Protein AF-A0A5R2N2M1-F1 (afdb_monomer)

Nearest PDB structures (foldseek):
  5owj-assembly1_B  TM=4.368E-01  e=2.679E-05  Escherichia coli
  1t11-assembly1_B  TM=4.527E-01  e=2.478E-03  Vibrio cholerae
  7zgi-assembly1_A  TM=4.468E-01  e=7.684E-03  Chlamydomonas reinhardtii
  6id1-assembly1_R  TM=4.669E-01  e=6.836E+00  Homo sapiens

Mean predicted aligned error: 11.93 Å

Sequence (132 aa):
SKEFIPGFEEQLIGTKAGDEKQVTVTFPENYQAAHLAGKEATFDVTVKEVSKPGELEINDETAKNLGLESLERLRDIVRGQIENQFGSMTRQKVKRQLLDQLDAAYSFEAPSKLVEAEFNNIWAQVNRDLEA

pLDDT: mean 85.02, std 7.51, range [49.69, 94.69]

Foldseek 3Di:
DPPDAPQQVVQCPPDAAQDWDKGKDQHDLPDPPNVRHRDIDIDTDHRHHDDDPPPPDQWQVVCVVVVHRTSVRVVVVVVVVVCVVVVVVVVVVVVVVVVVVVCVVDDDDDPPVVVVVVVVVVVVVVVVVVVD

Solvent-accessible surface area (backbone atoms only — not comparable to full-atom values): 8013 Å² total; per-residue (Å²): 137,82,87,62,61,73,66,50,65,65,72,55,63,88,68,52,61,71,39,75,46,80,46,74,36,60,39,52,74,85,37,91,52,74,92,47,31,61,36,76,48,76,42,82,43,72,34,78,71,77,84,74,87,69,90,78,67,94,38,46,65,52,20,43,78,73,78,33,93,26,42,66,57,48,51,51,52,53,48,51,53,50,50,51,52,51,48,52,52,49,51,53,51,53,51,48,55,50,49,55,51,47,52,74,75,54,83,77,88,76,60,66,71,59,54,50,51,49,49,51,53,52,49,54,49,53,52,54,67,71,76,106

Structure (mmCIF, N/CA/C/O backbone):
data_AF-A0A5R2N2M1-F1
#
_entry.id   AF-A0A5R2N2M1-F1
#
loop_
_atom_site.group_PDB
_atom_site.id
_atom_site.type_symbol
_atom_site.label_atom_id
_atom_site.label_alt_id
_atom_site.label_comp_id
_atom_site.label_asym_id
_atom_site.label_entity_id
_atom_site.label_seq_id
_atom_site.pdbx_PDB_ins_code
_atom_site.Cartn_x
_atom_site.Cartn_y
_atom_site.Cartn_z
_atom_site.occupancy
_atom_site.B_iso_or_equiv
_atom_site.auth_seq_id
_atom_site.auth_comp_id
_atom_site.auth_asym_id
_atom_site.auth_atom_id
_atom_site.pdbx_PDB_model_num
ATOM 1 N N . SER A 1 1 ? -13.873 -4.936 7.263 1.00 49.69 1 SER A N 1
ATOM 2 C CA . SER A 1 1 ? -12.433 -5.194 7.184 1.00 49.69 1 SER A CA 1
ATOM 3 C C . SER A 1 1 ? -12.291 -6.625 6.661 1.00 49.69 1 SER A C 1
ATOM 5 O O . SER A 1 1 ? -13.290 -7.163 6.186 1.00 49.69 1 SER A O 1
ATOM 7 N N . LYS A 1 2 ? -11.099 -7.222 6.612 1.00 62.81 2 LYS A N 1
ATOM 8 C CA . LYS A 1 2 ? -10.910 -8.687 6.448 1.00 62.81 2 LYS A CA 1
ATOM 9 C C . LYS A 1 2 ? -9.760 -9.153 7.343 1.00 62.81 2 LYS A C 1
ATOM 11 O O . LYS A 1 2 ? -8.949 -9.988 6.954 1.00 62.81 2 LYS A O 1
ATOM 16 N N . GLU A 1 3 ? -9.630 -8.508 8.494 1.00 72.38 3 GLU A N 1
ATOM 17 C CA . GLU A 1 3 ? -8.504 -8.723 9.403 1.00 72.38 3 GLU A CA 1
ATOM 18 C C . GLU A 1 3 ? -8.769 -9.910 10.331 1.00 72.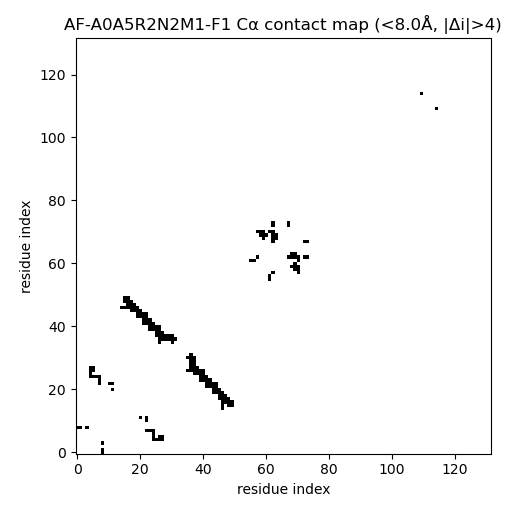38 3 GLU A C 1
ATOM 20 O O . GLU A 1 3 ? -7.824 -10.560 10.774 1.00 72.38 3 GLU A O 1
ATOM 25 N N . PHE A 1 4 ? -10.043 -10.236 10.578 1.00 77.19 4 PHE A N 1
ATOM 26 C CA . PHE A 1 4 ? -10.437 -11.394 11.377 1.00 77.19 4 PHE A CA 1
ATOM 27 C C . PHE A 1 4 ? -10.803 -12.615 10.526 1.00 77.19 4 PHE A C 1
ATOM 29 O O . PHE A 1 4 ? -10.886 -12.569 9.298 1.00 77.19 4 PHE A O 1
ATOM 36 N N . ILE A 1 5 ? -11.026 -13.733 11.222 1.00 82.50 5 ILE A N 1
ATOM 37 C CA . ILE A 1 5 ? -11.431 -15.019 10.649 1.00 82.50 5 ILE A CA 1
ATOM 38 C C . ILE A 1 5 ? -12.653 -14.815 9.734 1.00 82.50 5 ILE A C 1
ATOM 40 O O . ILE A 1 5 ? -13.605 -14.135 10.137 1.00 82.50 5 ILE A O 1
ATOM 44 N N . PRO A 1 6 ? -12.669 -15.406 8.525 1.00 79.88 6 PRO A N 1
ATOM 45 C CA . PRO A 1 6 ? -13.830 -15.345 7.643 1.00 79.88 6 PRO A CA 1
ATOM 46 C C . PRO A 1 6 ? -15.121 -15.755 8.368 1.00 79.88 6 PRO A C 1
ATOM 48 O O . PRO A 1 6 ? -15.153 -16.758 9.075 1.00 79.88 6 PRO A O 1
ATOM 51 N N . GLY A 1 7 ? -16.181 -14.958 8.217 1.00 80.44 7 GLY A N 1
ATOM 52 C CA . GLY A 1 7 ? -17.464 -15.168 8.897 1.00 80.44 7 GLY A CA 1
ATOM 53 C C . GLY A 1 7 ? -17.565 -14.581 10.312 1.00 80.44 7 GLY A C 1
ATOM 54 O O . GLY A 1 7 ? -18.674 -14.473 10.830 1.00 80.44 7 GLY A O 1
ATOM 55 N N . PHE A 1 8 ? -16.461 -14.137 10.928 1.00 84.81 8 PHE A N 1
ATOM 56 C CA . PHE A 1 8 ? -16.498 -13.488 12.245 1.00 84.81 8 PHE A CA 1
ATOM 57 C C . PHE A 1 8 ? -17.071 -12.068 12.162 1.00 84.81 8 PHE A C 1
ATOM 59 O O . PHE A 1 8 ? -18.059 -11.754 12.823 1.00 84.81 8 PHE A O 1
ATOM 66 N N . GLU A 1 9 ? -16.496 -11.218 11.299 1.00 80.31 9 GLU A N 1
ATOM 67 C CA . GLU A 1 9 ? -16.966 -9.834 11.117 1.00 80.31 9 GLU A CA 1
ATOM 68 C C . GLU A 1 9 ? -18.419 -9.791 10.619 1.00 80.31 9 GLU A C 1
ATOM 70 O O . GLU A 1 9 ? -19.186 -8.936 11.049 1.00 80.31 9 GLU A O 1
ATOM 75 N N . GLU A 1 10 ? -18.819 -10.741 9.766 1.00 84.00 10 GLU A N 1
ATOM 76 C CA . GLU A 1 10 ? -20.173 -10.820 9.199 1.00 84.00 10 GLU A CA 1
ATOM 77 C C . GLU A 1 10 ? -21.242 -11.055 10.270 1.00 84.00 10 GLU A C 1
ATOM 79 O O . GLU A 1 10 ? -22.318 -10.458 10.217 1.00 84.00 10 GLU A O 1
ATOM 84 N N . GLN A 1 11 ? -20.938 -11.874 11.280 1.00 81.81 11 GLN A N 1
ATOM 85 C CA . GLN A 1 11 ? -21.861 -12.133 12.383 1.00 81.81 11 GLN A CA 1
ATOM 86 C C . GLN A 1 11 ? -21.973 -10.951 13.355 1.00 81.81 11 GLN A C 1
ATOM 88 O O . GLN A 1 11 ? -22.969 -10.861 14.075 1.00 81.81 11 GLN A O 1
ATOM 93 N N . LEU A 1 12 ? -21.013 -10.026 13.360 1.00 82.69 12 LEU A N 1
ATOM 94 C CA . LEU A 1 12 ? -21.059 -8.799 14.162 1.00 82.69 12 LEU A CA 1
ATOM 95 C C . LEU A 1 12 ? -21.735 -7.627 13.426 1.00 82.69 12 LEU A C 1
ATOM 97 O O . LEU A 1 12 ? -21.942 -6.563 14.006 1.00 82.69 12 LEU A O 1
ATOM 101 N N . ILE A 1 13 ? -22.140 -7.797 12.162 1.00 83.00 13 ILE A N 1
ATOM 102 C CA . ILE A 1 13 ? -22.883 -6.757 11.442 1.00 83.00 13 ILE A CA 1
ATOM 103 C C . ILE A 1 13 ? -24.255 -6.556 12.103 1.00 83.00 13 ILE A C 1
ATOM 105 O O . ILE A 1 13 ? -25.048 -7.486 12.241 1.00 83.00 13 ILE A O 1
ATOM 109 N N . GLY A 1 14 ? -24.550 -5.310 12.483 1.00 81.31 14 GLY A N 1
ATOM 110 C CA . GLY A 1 14 ? -25.845 -4.901 13.036 1.00 81.31 14 GLY A CA 1
ATOM 111 C C . GLY A 1 14 ? -25.954 -4.941 14.563 1.00 81.31 14 GLY A C 1
ATOM 112 O O . GLY A 1 14 ? -26.977 -4.501 15.088 1.00 81.31 14 GLY A O 1
ATOM 113 N N . THR A 1 15 ? -24.926 -5.408 15.280 1.00 84.44 15 THR A N 1
ATOM 114 C CA . THR A 1 15 ? -24.868 -5.294 16.748 1.00 84.44 15 THR A CA 1
ATOM 115 C C . THR A 1 15 ? -24.633 -3.847 17.178 1.00 84.44 15 THR A C 1
ATOM 117 O O . THR A 1 15 ? -23.931 -3.092 16.497 1.00 84.44 15 THR A O 1
ATOM 120 N N . LYS A 1 16 ? -25.201 -3.455 18.316 1.00 82.94 16 LYS A N 1
ATOM 121 C CA . LYS A 1 16 ? -25.032 -2.126 18.915 1.00 82.94 16 LYS A CA 1
ATOM 122 C C . LYS A 1 16 ? -23.996 -2.164 20.038 1.00 82.94 16 LYS A C 1
ATOM 124 O O . LYS A 1 16 ? -23.635 -3.223 20.540 1.00 82.94 16 LYS A O 1
ATOM 129 N N . ALA A 1 17 ? -23.524 -0.988 20.447 1.00 86.19 17 ALA A N 1
ATOM 130 C CA . ALA A 1 17 ? -22.706 -0.871 21.648 1.00 86.19 17 ALA A CA 1
ATOM 131 C C . ALA A 1 17 ? -23.497 -1.366 22.873 1.00 86.19 17 ALA A C 1
ATOM 133 O O . ALA A 1 17 ? -24.633 -0.946 23.088 1.00 86.19 17 ALA A O 1
ATOM 134 N N . GLY A 1 18 ? -22.884 -2.251 23.652 1.00 83.00 18 GLY A N 1
ATOM 135 C CA . GLY A 1 18 ? -23.469 -2.939 24.799 1.00 83.00 18 GLY A CA 1
ATOM 136 C C . GLY A 1 18 ? -24.035 -4.330 24.500 1.00 83.00 18 GLY A C 1
ATOM 137 O O . GLY A 1 18 ? -24.387 -5.025 25.448 1.00 83.00 18 GLY A O 1
ATOM 138 N N . ASP A 1 19 ? -24.111 -4.755 23.234 1.00 84.88 19 ASP A N 1
ATOM 139 C CA . ASP A 1 19 ? -24.642 -6.078 22.896 1.00 84.88 19 ASP A CA 1
ATOM 140 C C . ASP A 1 19 ? -23.620 -7.187 23.186 1.00 84.88 19 ASP A C 1
ATOM 142 O O . ASP A 1 19 ? -22.427 -7.070 22.886 1.00 84.88 19 ASP A O 1
ATOM 146 N N . GLU A 1 20 ? -24.118 -8.300 23.720 1.00 86.19 20 GLU A N 1
ATOM 147 C CA . GLU A 1 20 ? -23.388 -9.559 23.843 1.00 86.19 20 GLU A CA 1
ATOM 148 C C . GLU A 1 20 ? -23.895 -10.535 22.783 1.00 86.19 20 GLU A C 1
ATOM 150 O O . GLU A 1 20 ? -25.100 -10.773 22.656 1.00 86.19 20 GLU A O 1
ATOM 155 N N . LYS A 1 21 ? -22.977 -11.097 21.996 1.00 84.38 21 LYS A N 1
ATOM 156 C CA . LYS A 1 21 ? -23.306 -12.060 20.948 1.00 84.38 21 LYS A CA 1
ATOM 157 C C . LYS A 1 21 ? -22.315 -13.207 20.947 1.00 84.38 21 LYS A C 1
ATOM 159 O O . LYS A 1 21 ? -21.105 -13.001 20.951 1.00 84.38 21 LYS A O 1
ATOM 164 N N . GLN A 1 22 ? -22.852 -14.416 20.878 1.00 87.06 22 GLN A N 1
ATOM 165 C CA . GLN A 1 22 ? -22.067 -15.617 20.670 1.00 87.06 22 GLN A CA 1
ATOM 166 C C . GLN A 1 22 ? -21.903 -15.861 19.164 1.00 87.06 22 GLN A C 1
ATOM 168 O O . GLN A 1 22 ? -22.889 -15.903 18.424 1.00 87.06 22 GLN A O 1
ATOM 173 N N . VAL A 1 23 ? -20.656 -15.967 18.712 1.00 85.38 23 VAL A N 1
ATOM 174 C CA . VAL A 1 23 ? -20.267 -16.103 17.303 1.00 85.38 23 VAL A CA 1
ATOM 175 C C . VAL A 1 23 ? -19.508 -17.413 17.137 1.00 85.38 23 VAL A C 1
ATOM 177 O O . VAL A 1 23 ? -18.422 -17.575 17.691 1.00 85.38 23 VAL A O 1
ATOM 180 N N . THR A 1 24 ? -20.059 -18.345 16.364 1.00 86.38 24 THR A N 1
ATOM 181 C CA . THR A 1 24 ? -19.391 -19.614 16.044 1.00 86.38 24 THR A CA 1
ATOM 182 C C . THR A 1 24 ? -18.767 -19.513 14.660 1.00 86.38 24 THR A C 1
ATOM 184 O O . THR A 1 24 ? -19.461 -19.218 13.683 1.00 86.38 24 THR A O 1
ATOM 187 N N . VAL A 1 25 ? -17.452 -19.723 14.575 1.00 86.88 25 VAL A N 1
ATOM 188 C CA . VAL A 1 25 ? -16.686 -19.677 13.321 1.00 86.88 25 VAL A CA 1
ATOM 189 C C . VAL A 1 25 ? -15.709 -20.839 13.236 1.00 86.88 25 VAL A C 1
ATOM 191 O O . VAL A 1 25 ? -15.183 -21.319 14.240 1.00 86.88 25 VAL A O 1
ATOM 194 N N . THR A 1 26 ? -15.436 -21.274 12.011 1.00 86.50 26 THR A N 1
ATOM 195 C CA . THR A 1 26 ? -14.421 -22.286 11.725 1.00 86.50 26 THR A CA 1
ATOM 196 C C . THR A 1 26 ? -13.147 -21.599 11.261 1.00 86.50 26 THR A C 1
ATOM 198 O O . THR A 1 26 ? -13.165 -20.780 10.340 1.00 86.50 26 THR A O 1
ATOM 201 N N . PHE A 1 27 ? -12.027 -21.930 11.892 1.00 83.94 27 PHE A N 1
ATOM 202 C CA . PHE A 1 27 ? -10.727 -21.425 11.476 1.00 83.94 27 PHE A CA 1
ATOM 203 C C . PHE A 1 27 ? -10.309 -22.032 10.127 1.00 83.94 27 PHE A C 1
ATOM 205 O O . PHE A 1 27 ? -10.466 -23.238 9.926 1.00 83.94 27 PHE A O 1
ATOM 212 N N . PRO A 1 28 ? -9.701 -21.242 9.226 1.00 83.75 28 PRO A N 1
ATOM 213 C CA . PRO A 1 28 ? -9.102 -21.756 8.002 1.00 83.75 28 PRO A CA 1
ATOM 214 C C . PRO A 1 28 ? -8.039 -22.826 8.285 1.00 83.75 28 PRO A C 1
ATOM 216 O O . PRO A 1 28 ? -7.352 -22.778 9.306 1.00 83.75 28 PRO A O 1
ATOM 219 N N . GLU A 1 29 ? -7.841 -23.765 7.360 1.00 82.81 29 GLU A N 1
ATOM 220 C CA . GLU A 1 29 ? -6.777 -24.779 7.474 1.00 82.81 29 GLU A CA 1
ATOM 221 C C . GLU A 1 29 ? -5.368 -24.166 7.441 1.00 82.81 29 GLU A C 1
ATOM 223 O O . GLU A 1 29 ? -4.431 -24.709 8.015 1.00 82.81 29 GLU A O 1
ATOM 228 N N . ASN A 1 30 ? -5.218 -23.001 6.809 1.00 78.56 30 ASN A N 1
ATOM 229 C CA . ASN A 1 30 ? -3.964 -22.257 6.710 1.00 78.56 30 ASN A CA 1
ATO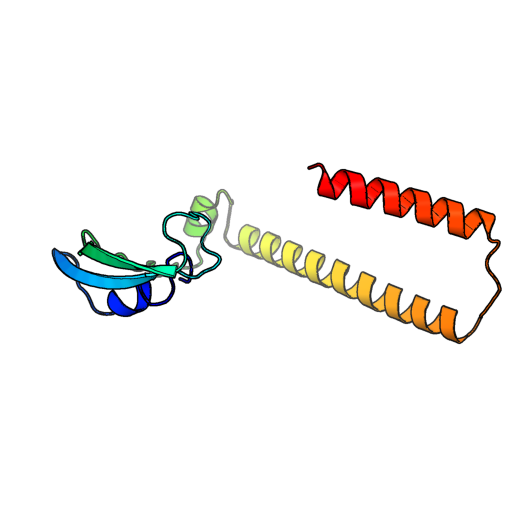M 230 C C . ASN A 1 30 ? -3.797 -21.193 7.813 1.00 78.56 30 ASN A C 1
ATOM 232 O O . ASN A 1 30 ? -3.056 -20.225 7.630 1.00 78.56 30 ASN A O 1
ATOM 236 N N . TYR A 1 31 ? -4.501 -21.325 8.942 1.00 80.69 31 TYR A N 1
ATOM 237 C CA . TYR A 1 31 ? -4.405 -20.358 10.034 1.00 80.69 31 TYR A CA 1
ATOM 238 C C . TYR A 1 31 ? -3.036 -20.422 10.732 1.00 80.69 31 TYR A C 1
ATOM 240 O O . TYR A 1 31 ? -2.519 -21.505 11.002 1.00 80.69 31 TYR A O 1
ATOM 248 N N . GLN A 1 32 ? -2.460 -19.259 11.068 1.00 80.75 32 GLN A N 1
ATOM 249 C CA . GLN A 1 32 ? -1.098 -19.156 11.623 1.00 80.75 32 GLN A CA 1
ATOM 250 C C . GLN A 1 32 ? -0.902 -19.974 12.911 1.00 80.75 32 GLN A C 1
ATOM 252 O O . GLN A 1 32 ? 0.189 -20.468 13.190 1.00 80.75 32 GLN A O 1
ATOM 257 N N . ALA A 1 33 ? -1.968 -20.154 13.691 1.00 82.00 33 ALA A N 1
ATOM 258 C CA . ALA A 1 33 ? -1.976 -21.038 14.843 1.00 82.00 33 ALA A CA 1
ATOM 259 C C . ALA A 1 33 ? -2.389 -22.461 14.432 1.00 82.00 33 ALA A C 1
ATOM 261 O O . ALA A 1 33 ? -3.578 -22.776 14.369 1.00 82.00 33 ALA A O 1
ATOM 262 N N . ALA A 1 34 ? -1.407 -23.350 14.246 1.00 79.50 34 ALA A N 1
ATOM 263 C CA . ALA A 1 34 ? -1.625 -24.752 13.858 1.00 79.50 34 ALA A CA 1
ATOM 264 C C . ALA A 1 34 ? -2.570 -25.531 14.798 1.00 79.50 34 ALA A C 1
ATOM 266 O O . ALA A 1 34 ? -3.213 -26.491 14.392 1.00 79.50 34 ALA A O 1
ATOM 267 N N . HIS A 1 35 ? -2.683 -25.114 16.063 1.00 81.38 35 HIS A N 1
ATOM 268 C CA . HIS A 1 35 ? -3.581 -25.736 17.038 1.00 81.38 35 HIS A CA 1
ATOM 269 C C . HIS A 1 35 ? -5.050 -25.308 16.891 1.00 81.38 35 HIS A C 1
ATOM 271 O O . HIS A 1 35 ? -5.917 -25.972 17.467 1.00 81.38 35 HIS A O 1
ATOM 277 N N . LEU A 1 36 ? -5.319 -24.228 16.150 1.00 77.88 36 LEU A N 1
ATOM 278 C CA . LEU A 1 36 ? -6.653 -23.699 15.856 1.00 77.88 36 LEU A CA 1
ATOM 279 C C . LEU A 1 36 ? -7.065 -23.946 14.402 1.00 77.88 36 LEU A C 1
ATOM 281 O O . LEU A 1 36 ? -8.256 -23.961 14.129 1.00 77.88 36 LEU A O 1
ATOM 285 N N . ALA A 1 37 ? -6.114 -24.177 13.493 1.00 83.00 37 ALA A N 1
ATOM 286 C CA . ALA A 1 37 ? -6.377 -24.461 12.085 1.00 83.00 37 ALA A CA 1
ATOM 287 C C . ALA A 1 37 ? -7.418 -25.582 11.893 1.00 83.00 37 ALA A C 1
ATOM 289 O O . ALA A 1 37 ? -7.294 -26.665 12.472 1.00 83.00 37 ALA A O 1
ATOM 290 N N . GLY A 1 38 ? -8.459 -25.307 11.102 1.00 82.94 38 GLY A N 1
ATOM 291 C CA . GLY A 1 38 ? -9.540 -26.252 10.796 1.00 82.94 38 GLY A CA 1
ATOM 292 C C . GLY A 1 38 ? -10.501 -26.566 11.950 1.00 82.94 38 GLY A C 1
ATOM 293 O O . GLY A 1 38 ? -11.397 -27.391 11.780 1.00 82.94 38 GLY A O 1
ATOM 294 N N . LYS A 1 39 ? -10.340 -25.947 13.128 1.00 85.25 39 LYS A N 1
ATOM 295 C CA . LYS A 1 39 ? -11.234 -26.175 14.272 1.00 85.25 39 LYS A CA 1
ATOM 296 C C . LYS A 1 39 ? -12.380 -25.177 14.298 1.00 85.25 39 LYS A C 1
ATOM 298 O O . LYS A 1 39 ? -12.242 -24.026 13.890 1.00 85.25 39 LYS A O 1
ATOM 303 N N . GLU A 1 40 ? -13.509 -25.624 14.827 1.00 86.62 40 GLU A N 1
ATOM 304 C CA . GLU A 1 40 ? -14.628 -24.758 15.174 1.00 86.62 40 GLU A CA 1
ATOM 305 C C . GLU A 1 40 ? -14.381 -24.120 16.543 1.00 86.62 40 GLU A C 1
ATOM 307 O O . GLU A 1 40 ? -13.940 -24.791 17.481 1.00 86.62 40 GLU A O 1
ATOM 312 N N . ALA A 1 41 ? -14.641 -22.821 16.652 1.00 84.56 41 ALA A N 1
ATOM 313 C CA . ALA A 1 41 ? -14.571 -22.094 17.906 1.00 84.56 41 ALA A CA 1
ATOM 314 C C . ALA A 1 41 ? -15.776 -21.177 18.071 1.00 84.56 41 ALA A C 1
ATOM 316 O O . ALA A 1 41 ? -16.253 -20.551 17.122 1.00 84.56 41 ALA A O 1
ATOM 317 N N . THR A 1 42 ? -16.221 -21.080 19.317 1.00 86.88 42 THR A N 1
ATOM 318 C CA . THR A 1 42 ? -17.306 -20.204 19.735 1.00 86.88 42 THR A CA 1
ATOM 319 C C . THR A 1 42 ? -16.717 -19.050 20.531 1.00 86.88 42 THR A C 1
ATOM 321 O O . THR A 1 42 ? -16.011 -19.265 21.515 1.00 86.88 42 THR A O 1
ATOM 324 N N . PHE A 1 43 ? -16.987 -17.829 20.084 1.00 85.69 43 PHE A N 1
ATOM 325 C CA . PHE A 1 43 ? -16.536 -16.595 20.707 1.00 85.69 43 PHE A CA 1
ATOM 326 C C . PHE A 1 43 ? -17.713 -15.893 21.365 1.00 85.69 43 PHE A C 1
ATOM 328 O O . PHE A 1 43 ? -18.681 -15.545 20.692 1.00 85.69 43 PHE A O 1
ATOM 335 N N . ASP A 1 44 ? -17.598 -15.627 22.659 1.00 87.88 44 ASP A N 1
ATOM 336 C CA . ASP A 1 44 ? -18.499 -14.717 23.357 1.00 87.88 44 ASP A CA 1
ATOM 337 C C . ASP A 1 44 ? -17.972 -13.288 23.175 1.00 87.88 44 ASP A C 1
ATOM 339 O O . ASP A 1 44 ? -16.939 -12.907 23.734 1.00 87.88 44 ASP A O 1
ATOM 343 N N . VAL A 1 45 ? -18.639 -12.511 22.319 1.00 86.38 45 VAL A N 1
ATOM 344 C CA . VAL A 1 45 ? -18.227 -11.153 21.954 1.00 86.38 45 VAL A CA 1
ATOM 345 C C . VAL A 1 45 ? -19.121 -10.139 22.654 1.00 86.38 45 VAL A C 1
ATOM 347 O O . VAL A 1 45 ? -20.321 -10.077 22.399 1.00 86.38 45 VAL A O 1
ATOM 350 N N . THR A 1 46 ? -18.517 -9.292 23.484 1.00 87.25 46 THR A N 1
ATOM 351 C CA . THR A 1 46 ? -19.171 -8.109 24.059 1.00 87.25 46 THR A CA 1
ATOM 352 C C . THR A 1 46 ? -18.750 -6.869 23.279 1.00 87.25 46 THR A C 1
ATOM 354 O O . THR A 1 46 ? -17.579 -6.469 23.303 1.00 87.25 46 THR A O 1
ATOM 357 N N . VAL A 1 47 ? -19.699 -6.228 22.600 1.00 86.44 47 VAL A N 1
ATOM 358 C CA . VAL A 1 47 ? -19.449 -5.002 21.836 1.00 86.44 47 VAL A CA 1
ATOM 359 C C . VAL A 1 47 ? -19.383 -3.826 22.805 1.00 86.44 47 VAL A C 1
ATOM 361 O O . VAL A 1 47 ? -20.403 -3.351 23.285 1.00 86.44 47 VAL A O 1
ATOM 364 N N . LYS A 1 48 ? -18.182 -3.335 23.117 1.00 85.81 48 LYS A N 1
ATOM 365 C CA . LYS A 1 48 ? -18.021 -2.220 24.071 1.00 85.81 48 LYS A CA 1
ATOM 366 C C . LYS A 1 48 ? -18.420 -0.873 23.477 1.00 85.81 48 LYS A C 1
ATOM 368 O O . LYS A 1 48 ? -19.101 -0.087 24.122 1.00 85.81 48 LYS A O 1
ATOM 373 N N . GLU A 1 49 ? -17.997 -0.621 22.247 1.00 83.38 49 GLU A N 1
ATOM 374 C CA . GLU A 1 49 ? -18.225 0.636 21.548 1.00 83.38 49 GLU A CA 1
ATOM 375 C C . GLU A 1 49 ? -18.315 0.359 20.047 1.00 83.38 49 GLU A C 1
ATOM 377 O O . GLU A 1 49 ? -17.627 -0.521 19.528 1.00 83.38 49 GLU A O 1
ATOM 382 N N . VAL A 1 50 ? -19.170 1.108 19.353 1.00 82.75 50 VAL A N 1
ATOM 383 C CA . VAL A 1 50 ? -19.227 1.122 17.891 1.00 82.75 50 VAL A CA 1
ATOM 384 C C . VAL A 1 50 ? -18.955 2.548 17.447 1.00 8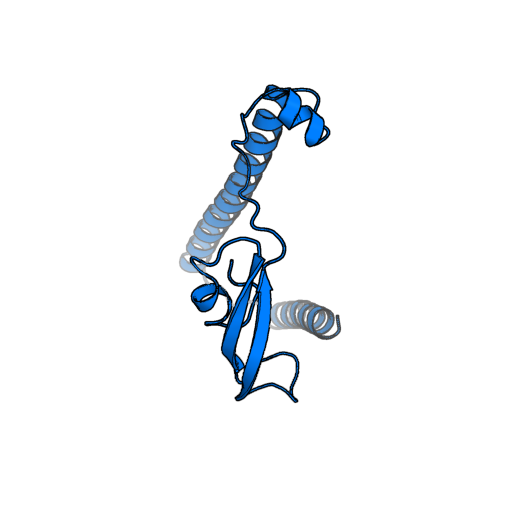2.75 50 VAL A C 1
ATOM 386 O O . VAL A 1 50 ? -19.823 3.415 17.545 1.00 82.75 50 VAL A O 1
ATOM 389 N N . SER A 1 51 ? -17.744 2.786 16.962 1.00 80.25 51 SER A N 1
ATOM 390 C CA . SER A 1 51 ? -17.332 4.086 16.447 1.00 80.25 51 SER A CA 1
ATOM 391 C C . SER A 1 51 ? -17.366 4.043 14.919 1.00 80.25 51 SER A C 1
ATOM 393 O O . SER A 1 51 ? -16.885 3.103 14.285 1.00 80.25 51 SER A O 1
ATOM 395 N N . LYS A 1 52 ? -17.952 5.070 14.310 1.00 78.00 52 LYS A N 1
ATOM 396 C CA . LYS A 1 52 ? -17.909 5.297 12.862 1.00 78.00 52 LYS A CA 1
ATOM 397 C C . LYS A 1 52 ? -16.763 6.280 12.577 1.00 78.00 52 LYS A C 1
ATOM 399 O O . LYS A 1 52 ? -16.608 7.222 13.356 1.00 78.00 52 LYS A O 1
ATOM 404 N N . PRO A 1 53 ? -16.008 6.130 11.471 1.00 71.81 53 PRO A N 1
ATOM 405 C CA . PRO A 1 53 ? -15.145 7.211 11.014 1.00 71.81 53 PRO A CA 1
ATOM 406 C C . PRO A 1 53 ? -15.998 8.474 10.853 1.00 71.81 53 PRO A C 1
ATOM 408 O O . PRO A 1 53 ? -17.007 8.457 10.140 1.00 71.81 53 PRO A O 1
ATOM 411 N N . GLY A 1 54 ? -15.641 9.540 11.571 1.00 68.12 54 GLY A N 1
ATOM 412 C CA . GLY A 1 54 ? -16.313 10.831 11.443 1.00 68.12 54 GLY A CA 1
ATOM 413 C C . GLY A 1 54 ? -16.273 11.331 9.999 1.00 68.12 54 GLY A C 1
ATOM 414 O O . GLY A 1 54 ? -15.475 10.853 9.190 1.00 68.12 54 GLY A O 1
ATOM 415 N N . GLU A 1 55 ? -17.135 12.291 9.661 1.00 65.00 55 GLU A N 1
ATOM 416 C CA . GLU A 1 55 ? -16.949 13.028 8.412 1.00 65.00 55 GLU A CA 1
ATOM 417 C C . GLU A 1 55 ? -15.595 13.731 8.478 1.00 65.00 55 GLU A C 1
ATOM 419 O O . GLU A 1 55 ? -15.383 14.653 9.262 1.00 65.00 55 GLU A O 1
ATOM 424 N N . LEU A 1 56 ? -14.646 13.226 7.694 1.00 66.38 56 LEU A N 1
ATOM 425 C CA . LEU A 1 56 ? -13.361 13.869 7.526 1.00 66.38 56 LEU A CA 1
ATOM 426 C C . LEU A 1 56 ? -13.560 15.011 6.532 1.00 66.38 56 LEU A C 1
ATOM 428 O O . LEU A 1 56 ? -13.538 14.805 5.318 1.00 66.38 56 LEU A O 1
ATOM 432 N N . GLU A 1 57 ? -13.783 16.215 7.045 1.00 73.25 57 GLU A N 1
ATOM 433 C CA . GLU A 1 57 ? -13.756 17.411 6.214 1.00 73.25 57 GLU A CA 1
ATOM 434 C C . GLU A 1 57 ? -12.323 17.660 5.751 1.00 73.25 57 GLU A C 1
ATOM 436 O O . GLU A 1 57 ? -11.429 17.883 6.560 1.00 73.25 57 GLU A O 1
ATOM 441 N N . ILE A 1 58 ? -12.083 17.628 4.442 1.00 73.69 58 ILE A N 1
ATOM 442 C CA . ILE A 1 58 ? -10.764 17.947 3.895 1.00 73.69 58 ILE A CA 1
ATOM 443 C C . ILE A 1 58 ? -10.565 19.461 4.046 1.00 73.69 58 ILE A C 1
ATOM 445 O O . ILE A 1 58 ? -11.014 20.240 3.203 1.00 73.69 58 ILE A O 1
ATOM 449 N N . ASN A 1 59 ? -9.903 19.866 5.129 1.00 79.19 59 ASN A N 1
ATOM 450 C CA . ASN A 1 59 ? -9.594 21.254 5.479 1.00 79.19 59 ASN A CA 1
ATOM 451 C C . ASN A 1 59 ? -8.157 21.390 6.040 1.00 79.19 59 ASN A C 1
ATOM 453 O O . ASN A 1 59 ? -7.450 20.397 6.236 1.00 79.19 59 ASN A O 1
ATOM 457 N N . ASP A 1 60 ? -7.702 22.615 6.307 1.00 81.06 60 ASP A N 1
ATOM 458 C CA . ASP A 1 60 ? -6.348 22.855 6.833 1.00 81.06 60 ASP A CA 1
ATOM 459 C C . ASP A 1 60 ? -6.113 22.225 8.219 1.00 81.06 60 ASP A C 1
ATOM 461 O O . ASP A 1 60 ? -4.976 21.904 8.563 1.00 81.06 60 ASP A O 1
ATOM 465 N N . GLU A 1 61 ? -7.162 21.998 9.015 1.00 78.50 61 GLU A N 1
ATOM 466 C CA . GLU A 1 61 ? -7.042 21.328 10.317 1.00 78.50 61 GLU A CA 1
ATOM 467 C C . GLU A 1 61 ? -6.724 19.840 10.157 1.00 78.50 61 GLU A C 1
ATOM 469 O O . GLU A 1 61 ? -5.865 19.311 10.864 1.00 78.50 61 GLU A O 1
ATOM 474 N N . THR A 1 62 ? -7.330 19.166 9.175 1.00 75.31 62 THR A N 1
ATOM 475 C CA . THR A 1 62 ? -6.960 17.779 8.848 1.00 75.31 62 THR A CA 1
ATOM 476 C C . THR A 1 62 ? -5.531 17.662 8.337 1.00 75.31 62 THR A C 1
ATOM 478 O O . THR A 1 62 ? -4.829 16.724 8.711 1.00 75.31 62 THR A O 1
ATOM 481 N N . ALA A 1 63 ? -5.060 18.636 7.553 1.00 78.88 63 ALA A N 1
ATOM 482 C CA . ALA A 1 63 ? -3.665 18.680 7.131 1.00 78.88 63 ALA A CA 1
ATOM 483 C C . ALA A 1 63 ? -2.726 18.825 8.341 1.00 78.88 63 ALA A C 1
ATOM 485 O O . ALA A 1 63 ? -1.768 18.061 8.458 1.00 78.88 63 ALA A O 1
ATOM 486 N N . LYS A 1 64 ? -3.052 19.709 9.294 1.00 80.44 64 LYS A N 1
ATOM 487 C CA . LYS A 1 64 ? -2.286 19.877 10.542 1.00 80.44 64 LYS A CA 1
ATOM 488 C C . LYS A 1 64 ? -2.271 18.622 11.409 1.00 80.44 64 LYS A C 1
ATOM 490 O O . LYS A 1 64 ? -1.212 18.268 11.920 1.00 80.44 64 LYS A O 1
ATOM 495 N N . ASN A 1 65 ? -3.395 17.911 11.523 1.00 79.62 65 ASN A N 1
ATOM 496 C CA . ASN A 1 65 ? -3.465 16.626 12.234 1.00 79.62 65 ASN A CA 1
ATOM 497 C C . ASN A 1 65 ? -2.553 15.555 11.613 1.00 79.62 65 ASN A C 1
ATOM 499 O O . ASN A 1 65 ? -2.080 14.664 12.314 1.00 79.62 65 ASN A O 1
ATOM 503 N N . LEU A 1 66 ? -2.277 15.658 10.312 1.00 78.62 66 LEU A N 1
ATOM 504 C CA . LEU A 1 66 ? -1.347 14.795 9.581 1.00 78.62 66 LEU A CA 1
ATOM 505 C C . LEU A 1 66 ? 0.097 15.338 9.562 1.00 78.62 66 LEU A C 1
ATOM 507 O O . LEU A 1 66 ? 0.955 14.763 8.896 1.00 78.62 66 LEU A O 1
ATOM 511 N N . GLY A 1 67 ? 0.379 16.429 10.282 1.00 81.69 67 GLY A N 1
ATOM 512 C CA . GLY A 1 67 ? 1.705 17.051 10.356 1.00 81.69 67 GLY A CA 1
ATOM 513 C C . GLY A 1 67 ? 2.050 17.971 9.180 1.00 81.69 67 GLY A C 1
ATOM 514 O O . GLY A 1 67 ? 3.226 18.248 8.951 1.00 81.69 67 GLY A O 1
ATOM 515 N N . LEU A 1 68 ? 1.054 18.434 8.422 1.00 83.50 68 LEU A N 1
ATOM 516 C CA . LEU A 1 68 ? 1.220 19.304 7.255 1.00 83.50 68 LEU A CA 1
ATOM 517 C C . LEU A 1 68 ? 0.698 20.720 7.521 1.00 83.50 68 LEU A C 1
ATOM 519 O O . LEU A 1 68 ? -0.229 20.933 8.294 1.00 83.50 68 LEU A O 1
ATOM 523 N N . GLU A 1 69 ? 1.289 21.705 6.848 1.00 81.00 69 GLU A N 1
ATOM 524 C CA . GLU A 1 69 ? 1.003 23.126 7.095 1.00 81.00 69 GLU A CA 1
ATOM 525 C C . GLU A 1 69 ? -0.365 23.573 6.556 1.00 81.00 69 GLU A C 1
ATOM 527 O O . GLU A 1 69 ? -1.002 24.448 7.144 1.00 81.00 69 GLU A O 1
ATOM 532 N N . SER A 1 70 ? -0.820 22.976 5.449 1.00 87.69 70 SER A N 1
ATOM 533 C CA . SER A 1 70 ? -2.078 23.321 4.782 1.00 87.69 70 SER A CA 1
ATOM 534 C C . SER A 1 70 ? -2.626 22.173 3.937 1.00 87.69 70 SER A C 1
ATOM 536 O O . SER A 1 70 ? -1.912 21.236 3.555 1.00 87.69 70 SER A O 1
ATOM 538 N N . LEU A 1 71 ? -3.905 22.274 3.587 1.00 84.81 71 LEU A N 1
ATOM 539 C CA . LEU A 1 71 ? -4.570 21.376 2.650 1.00 84.81 71 LEU A CA 1
ATOM 540 C C . LEU A 1 71 ? -3.935 21.418 1.258 1.00 84.81 71 LEU A C 1
ATOM 542 O O . LEU A 1 71 ? -3.882 20.395 0.574 1.00 84.81 71 LEU A O 1
ATOM 546 N N . GLU A 1 72 ? -3.435 22.577 0.835 1.00 87.56 72 GLU A N 1
ATOM 547 C CA . GLU A 1 72 ? -2.702 22.715 -0.425 1.00 87.56 72 GLU A CA 1
ATOM 54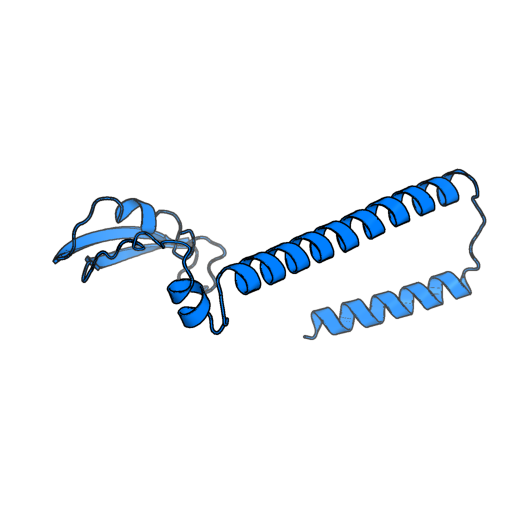8 C C . GLU A 1 72 ? -1.445 21.836 -0.419 1.00 87.56 72 GLU A C 1
ATOM 550 O O . GLU A 1 72 ? -1.262 21.028 -1.329 1.00 87.56 72 GLU A O 1
ATOM 555 N N . ARG A 1 73 ? -0.659 21.869 0.668 1.00 86.88 73 ARG A N 1
ATOM 556 C CA . ARG A 1 73 ? 0.522 21.002 0.820 1.00 86.88 73 ARG A CA 1
ATOM 557 C C . ARG A 1 73 ? 0.155 19.521 0.836 1.00 86.88 73 ARG A C 1
ATOM 559 O O . ARG A 1 73 ? 0.852 18.726 0.209 1.00 86.88 73 ARG A O 1
ATOM 566 N N . LEU A 1 74 ? -0.946 19.146 1.491 1.00 86.50 74 LEU A N 1
ATOM 567 C CA . LEU A 1 74 ? -1.458 17.772 1.448 1.00 86.50 74 LEU A CA 1
ATOM 568 C C . LEU A 1 74 ? -1.801 17.344 0.015 1.00 86.50 74 LEU A C 1
ATOM 570 O O . LEU A 1 74 ? -1.391 16.267 -0.419 1.00 86.50 74 LEU A O 1
ATOM 574 N N . ARG A 1 75 ? -2.508 18.190 -0.743 1.00 87.75 75 ARG A N 1
ATOM 575 C CA . ARG A 1 75 ? -2.853 17.907 -2.143 1.00 87.75 75 ARG A CA 1
ATOM 576 C C . ARG A 1 75 ? -1.618 17.778 -3.024 1.00 87.75 75 ARG A C 1
ATOM 578 O O . ARG A 1 75 ? -1.578 16.866 -3.846 1.00 87.75 75 ARG A O 1
ATOM 585 N N . ASP A 1 76 ? -0.625 18.639 -2.842 1.00 91.25 76 ASP A N 1
ATOM 586 C CA . ASP A 1 76 ? 0.611 18.601 -3.624 1.00 91.25 76 ASP A CA 1
ATOM 587 C C . ASP A 1 76 ? 1.430 17.341 -3.349 1.00 91.25 76 ASP A C 1
ATOM 589 O O . ASP A 1 76 ? 1.924 16.714 -4.285 1.00 91.25 76 ASP A O 1
ATOM 593 N N . ILE A 1 77 ? 1.539 16.924 -2.084 1.00 88.75 77 ILE A N 1
ATOM 594 C CA . ILE A 1 77 ? 2.242 15.687 -1.714 1.00 88.75 77 ILE A CA 1
ATOM 595 C C . ILE A 1 77 ? 1.540 14.476 -2.321 1.00 88.75 77 ILE A C 1
ATOM 597 O O . ILE A 1 77 ? 2.187 13.649 -2.964 1.00 88.75 77 ILE A O 1
ATOM 601 N N . VAL A 1 78 ? 0.217 14.385 -2.161 1.00 89.94 78 VAL A N 1
ATOM 602 C CA . VAL A 1 78 ? -0.569 13.277 -2.719 1.00 89.94 78 VAL A CA 1
ATOM 603 C C . VAL A 1 78 ? -0.466 13.262 -4.243 1.00 89.94 78 VAL A C 1
ATOM 605 O O . VAL A 1 78 ? -0.246 12.202 -4.830 1.00 89.94 78 VAL A O 1
ATOM 608 N N . ARG A 1 79 ? -0.552 14.427 -4.896 1.00 93.06 79 ARG A N 1
ATOM 609 C CA . ARG A 1 79 ? -0.359 14.546 -6.345 1.00 93.06 79 ARG A CA 1
ATOM 610 C C . ARG A 1 79 ? 1.027 14.063 -6.757 1.00 93.06 79 ARG A C 1
ATOM 612 O O . ARG A 1 79 ? 1.114 13.207 -7.629 1.00 93.06 79 ARG A O 1
ATOM 619 N N . GLY A 1 80 ? 2.085 14.541 -6.107 1.00 93.44 80 GLY A N 1
ATOM 620 C CA . GLY A 1 80 ? 3.455 14.132 -6.410 1.00 93.44 80 GLY A CA 1
ATOM 621 C C . GLY A 1 80 ? 3.685 12.636 -6.189 1.00 93.44 80 GLY A C 1
ATOM 622 O O . GLY A 1 80 ? 4.362 1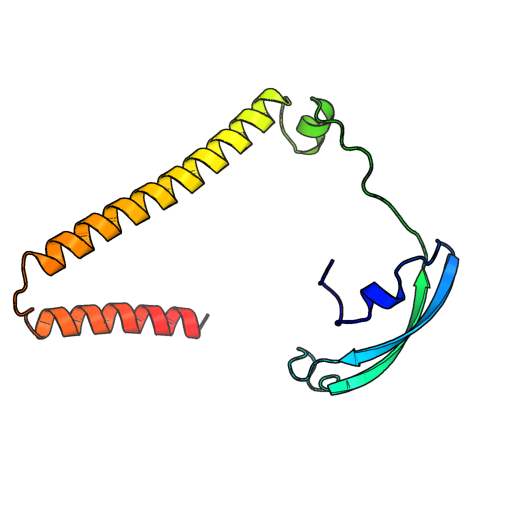1.984 -6.982 1.00 93.44 80 GLY A O 1
ATOM 623 N N . GLN A 1 81 ? 3.085 12.049 -5.153 1.00 91.62 81 GLN A N 1
ATOM 624 C CA . GLN A 1 81 ? 3.152 10.608 -4.914 1.00 91.62 81 GLN A CA 1
ATOM 625 C C . GLN A 1 81 ? 2.470 9.819 -6.040 1.00 91.62 81 GLN A C 1
ATOM 627 O O . GLN A 1 81 ? 3.044 8.853 -6.546 1.00 91.62 81 GLN A O 1
ATOM 632 N N . ILE A 1 82 ? 1.281 10.254 -6.461 1.00 93.81 82 ILE A N 1
ATOM 633 C CA . ILE A 1 82 ? 0.537 9.655 -7.574 1.00 93.81 82 ILE A CA 1
ATOM 634 C C . ILE A 1 82 ? 1.328 9.790 -8.883 1.00 93.81 82 ILE A C 1
ATOM 636 O O . ILE A 1 82 ? 1.515 8.805 -9.598 1.00 93.81 82 ILE A O 1
ATOM 640 N N . GLU A 1 83 ? 1.844 10.979 -9.184 1.00 94.50 83 GLU A N 1
ATOM 641 C CA . GLU A 1 83 ? 2.650 11.245 -10.380 1.00 94.50 83 GLU A CA 1
ATOM 642 C C . GLU A 1 83 ? 3.915 10.385 -10.418 1.00 94.50 83 GLU A C 1
ATOM 644 O O . GLU A 1 83 ? 4.215 9.785 -11.448 1.00 94.50 83 GLU A O 1
ATOM 649 N N . ASN A 1 84 ? 4.623 10.249 -9.296 1.00 94.12 84 ASN A N 1
ATOM 650 C CA . ASN A 1 84 ? 5.807 9.397 -9.206 1.00 94.12 84 ASN A CA 1
ATOM 651 C C . ASN A 1 84 ? 5.463 7.913 -9.388 1.00 94.12 84 ASN A C 1
ATOM 653 O O . ASN A 1 84 ? 6.175 7.195 -10.098 1.00 94.12 84 ASN A O 1
ATOM 657 N N . GLN A 1 85 ? 4.359 7.452 -8.792 1.00 91.50 85 GLN A N 1
ATOM 658 C CA . GLN A 1 85 ? 3.888 6.077 -8.946 1.00 91.50 85 GLN A CA 1
ATOM 659 C C . GLN A 1 85 ? 3.560 5.776 -10.414 1.00 91.50 85 GLN A C 1
ATOM 661 O O . GLN A 1 85 ? 4.104 4.830 -10.994 1.00 91.50 85 GLN A O 1
ATOM 666 N N . PHE A 1 86 ? 2.731 6.610 -11.044 1.00 92.25 86 PHE A N 1
ATOM 667 C CA . PHE A 1 86 ? 2.364 6.442 -12.449 1.00 92.25 86 PHE A CA 1
ATOM 668 C C . PHE A 1 86 ? 3.548 6.654 -13.392 1.00 92.25 86 PHE A C 1
ATOM 670 O O . PHE A 1 86 ? 3.662 5.941 -14.391 1.00 92.25 86 PHE A O 1
ATOM 677 N N . GLY A 1 87 ? 4.457 7.575 -13.077 1.00 92.75 87 GLY A N 1
ATOM 678 C CA . GLY A 1 87 ? 5.675 7.824 -13.843 1.00 92.75 87 GLY A CA 1
ATOM 679 C C . GLY A 1 87 ? 6.596 6.606 -13.863 1.00 92.75 87 GLY A C 1
ATOM 680 O O . GLY A 1 87 ? 7.022 6.170 -14.937 1.00 92.75 87 GLY A O 1
ATOM 681 N N . SER A 1 88 ? 6.840 5.994 -12.701 1.00 91.81 88 SER A N 1
ATOM 682 C CA . SER A 1 88 ? 7.637 4.766 -12.593 1.00 91.81 88 SER A CA 1
ATOM 683 C C . SER A 1 88 ? 6.989 3.600 -13.347 1.00 91.81 88 SER A C 1
ATOM 685 O O . SER A 1 88 ? 7.634 2.968 -14.190 1.00 91.81 88 SER A O 1
ATOM 687 N N . MET A 1 89 ? 5.684 3.377 -13.141 1.00 91.62 89 MET A N 1
ATOM 688 C CA . MET A 1 89 ? 4.933 2.320 -13.831 1.00 91.62 89 MET A CA 1
ATOM 689 C C . MET A 1 89 ? 4.935 2.504 -15.352 1.00 91.62 89 MET A C 1
ATOM 691 O O . MET A 1 89 ? 5.161 1.549 -16.098 1.00 91.62 89 MET A O 1
ATOM 695 N N . THR A 1 90 ? 4.720 3.732 -15.825 1.00 93.25 90 THR A N 1
ATOM 696 C CA . THR A 1 90 ? 4.715 4.052 -17.258 1.00 93.25 90 THR A CA 1
ATOM 697 C C . THR A 1 90 ? 6.093 3.825 -17.861 1.00 93.25 90 THR A C 1
ATOM 699 O O . THR A 1 90 ? 6.208 3.168 -18.895 1.00 93.25 90 THR A O 1
ATOM 702 N N . ARG A 1 91 ? 7.157 4.288 -17.195 1.00 93.31 91 ARG A N 1
ATOM 703 C CA . ARG A 1 91 ? 8.532 4.080 -17.661 1.00 93.31 91 ARG A CA 1
ATOM 704 C C . ARG A 1 91 ? 8.889 2.598 -17.728 1.00 93.31 91 ARG A C 1
ATOM 706 O O . ARG A 1 91 ? 9.485 2.169 -18.714 1.00 93.31 91 ARG A O 1
ATOM 713 N N . GLN A 1 92 ? 8.508 1.814 -16.721 1.00 93.56 92 GLN A N 1
ATOM 714 C CA . GLN A 1 92 ? 8.727 0.368 -16.717 1.00 93.56 92 GLN A CA 1
ATOM 715 C C . GLN A 1 92 ? 7.957 -0.319 -17.851 1.00 93.56 92 GLN A C 1
ATOM 717 O O . GLN A 1 92 ? 8.522 -1.166 -18.543 1.00 93.56 92 GLN A O 1
ATOM 722 N N . LYS A 1 93 ? 6.702 0.081 -18.086 1.00 93.69 93 LYS A N 1
ATOM 723 C CA . LYS A 1 93 ? 5.877 -0.448 -19.177 1.00 93.69 93 LYS A CA 1
ATOM 724 C C . LYS A 1 93 ? 6.487 -0.148 -20.546 1.00 93.69 93 LYS A C 1
ATOM 726 O O . LYS A 1 93 ? 6.663 -1.071 -21.334 1.00 93.69 93 LYS A O 1
ATOM 731 N N . VAL A 1 94 ? 6.861 1.106 -20.803 1.00 94.69 94 VAL A N 1
ATOM 732 C CA . VAL A 1 94 ? 7.485 1.518 -22.072 1.00 94.69 94 VAL A CA 1
ATOM 733 C C . VAL A 1 94 ? 8.832 0.824 -22.269 1.00 94.69 94 VAL A C 1
ATOM 735 O O . VAL A 1 94 ? 9.097 0.303 -23.348 1.00 94.69 94 VAL A O 1
ATOM 738 N N . LYS A 1 95 ? 9.668 0.751 -21.222 1.00 94.12 95 LYS A N 1
ATOM 739 C CA . LYS A 1 95 ? 10.949 0.034 -21.280 1.00 94.12 95 LYS A CA 1
ATOM 740 C C . LYS A 1 95 ? 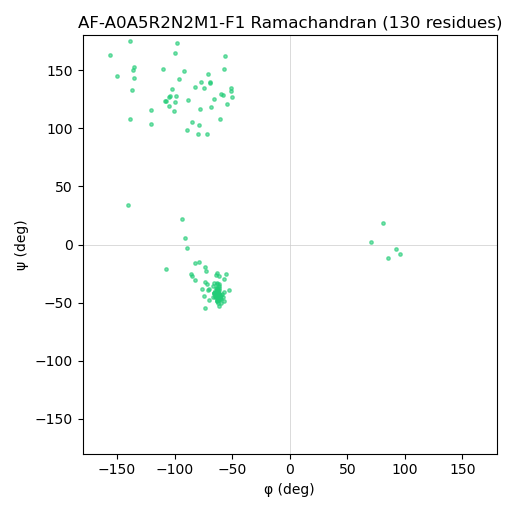10.743 -1.433 -21.650 1.00 94.12 95 LYS A C 1
ATOM 742 O O . LYS A 1 95 ? 11.468 -1.938 -22.497 1.00 94.12 95 LYS A O 1
ATOM 747 N N . ARG A 1 96 ? 9.764 -2.105 -21.038 1.00 93.94 96 ARG A N 1
ATOM 748 C CA . ARG A 1 96 ? 9.457 -3.505 -21.348 1.00 93.94 96 ARG A CA 1
ATOM 749 C C . ARG A 1 96 ? 8.990 -3.671 -22.790 1.00 93.94 96 ARG A C 1
ATOM 751 O O . ARG A 1 96 ? 9.567 -4.475 -23.499 1.00 93.94 96 ARG A O 1
ATOM 758 N N . GLN A 1 97 ? 8.054 -2.840 -23.247 1.00 94.19 97 GLN A N 1
ATOM 759 C CA . GLN A 1 97 ? 7.595 -2.863 -24.640 1.00 94.19 97 GLN A CA 1
ATOM 760 C C . GLN A 1 97 ? 8.741 -2.669 -25.641 1.00 94.19 97 GLN A C 1
ATOM 762 O O . GLN A 1 97 ? 8.782 -3.352 -26.659 1.00 94.19 97 GLN A O 1
ATOM 767 N N . LEU A 1 98 ? 9.679 -1.762 -25.351 1.00 93.25 98 LEU A N 1
ATOM 768 C CA . LEU A 1 98 ? 10.847 -1.538 -26.201 1.00 93.25 98 LEU A CA 1
ATOM 769 C C . LEU A 1 98 ? 11.785 -2.752 -26.223 1.00 93.25 98 LEU A C 1
ATOM 771 O O . LEU A 1 98 ? 12.244 -3.142 -27.292 1.00 93.25 98 LEU A O 1
ATOM 775 N N . LEU A 1 99 ? 12.071 -3.343 -25.060 1.00 91.81 99 LEU A N 1
ATOM 776 C CA . LEU A 1 99 ? 12.925 -4.530 -24.966 1.00 91.81 99 LEU A CA 1
ATOM 777 C C . LEU A 1 99 ? 12.288 -5.742 -25.650 1.00 91.81 99 LEU A C 1
ATOM 779 O O . LEU A 1 99 ? 12.979 -6.422 -26.397 1.00 91.81 99 LEU A O 1
ATOM 783 N N . ASP A 1 100 ? 10.983 -5.954 -25.472 1.00 92.69 100 ASP A N 1
ATOM 784 C CA . ASP A 1 100 ? 10.240 -7.036 -26.128 1.00 92.69 100 ASP A CA 1
ATOM 785 C C . ASP A 1 100 ? 10.284 -6.881 -27.664 1.00 92.69 100 ASP A C 1
ATOM 787 O O . ASP A 1 100 ? 10.441 -7.857 -28.395 1.00 92.69 100 ASP A O 1
ATOM 791 N N . GLN A 1 101 ? 10.194 -5.646 -28.178 1.00 92.44 101 GLN A N 1
ATOM 792 C CA . GLN A 1 101 ? 10.345 -5.387 -29.614 1.00 92.44 101 GLN A CA 1
ATOM 793 C C . GLN A 1 101 ? 11.779 -5.593 -30.115 1.00 92.44 101 GLN A C 1
ATOM 795 O O . GLN A 1 101 ? 11.962 -6.086 -31.227 1.00 92.44 101 GLN A O 1
ATOM 800 N N . LEU A 1 102 ? 12.789 -5.216 -29.327 1.00 90.62 102 LEU A N 1
ATOM 801 C CA . LEU A 1 102 ? 14.193 -5.437 -29.680 1.00 90.62 102 LEU A CA 1
ATOM 802 C C . LEU A 1 102 ? 14.535 -6.929 -29.718 1.00 90.62 102 LEU A C 1
ATOM 804 O O . LEU A 1 102 ? 15.19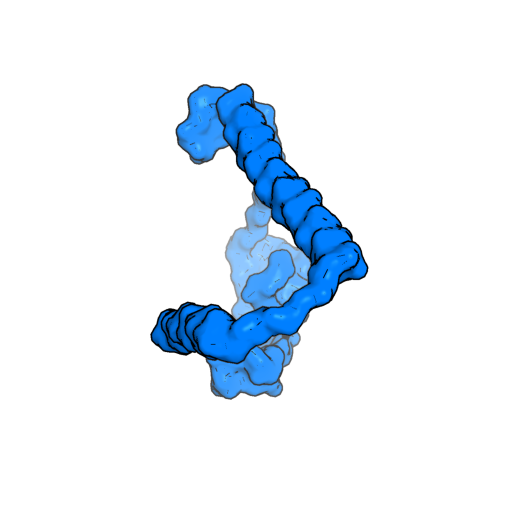8 -7.359 -30.659 1.00 90.62 102 LEU A O 1
ATOM 808 N N . ASP A 1 103 ? 14.042 -7.698 -28.749 1.00 88.50 103 ASP A N 1
ATOM 809 C CA . ASP A 1 103 ? 14.200 -9.154 -28.685 1.00 88.50 103 ASP A CA 1
ATOM 810 C C . ASP A 1 103 ? 13.550 -9.842 -29.897 1.00 88.50 103 ASP A C 1
ATOM 812 O O . ASP A 1 103 ? 14.158 -10.691 -30.547 1.00 88.50 103 ASP A O 1
ATOM 816 N N . ALA A 1 104 ? 12.353 -9.391 -30.294 1.00 89.69 104 ALA A N 1
ATOM 817 C CA . ALA A 1 104 ? 11.685 -9.888 -31.496 1.00 89.69 104 ALA A CA 1
ATOM 818 C C . ALA A 1 104 ? 12.425 -9.531 -32.801 1.00 89.69 104 ALA A C 1
ATOM 820 O O . ALA A 1 104 ? 12.369 -10.290 -33.770 1.00 89.69 104 ALA A O 1
ATOM 821 N N . ALA A 1 105 ? 13.087 -8.372 -32.855 1.00 89.00 105 ALA A N 1
ATOM 822 C CA . ALA A 1 105 ? 13.788 -7.901 -34.050 1.00 89.00 105 ALA A CA 1
ATOM 823 C C . ALA A 1 105 ? 15.189 -8.514 -34.210 1.00 89.00 105 ALA A C 1
ATOM 825 O O . ALA A 1 105 ? 15.652 -8.684 -35.341 1.00 89.00 105 ALA A O 1
ATOM 826 N N . TYR A 1 106 ? 15.865 -8.836 -33.105 1.00 82.69 106 TYR A N 1
ATOM 827 C CA . TYR A 1 106 ? 17.247 -9.306 -33.106 1.00 82.69 106 TYR A CA 1
ATOM 828 C C . TYR A 1 106 ? 17.445 -10.449 -32.112 1.00 82.69 106 TYR A C 1
ATOM 830 O O . TYR A 1 106 ? 17.539 -10.232 -30.909 1.00 82.69 106 TYR A O 1
ATOM 838 N N . SER A 1 107 ? 17.617 -11.662 -32.640 1.00 81.31 107 SER A N 1
ATOM 839 C CA . SER A 1 107 ? 18.034 -12.826 -31.860 1.00 81.31 107 SER A CA 1
ATOM 840 C C . SER A 1 107 ? 19.503 -13.138 -32.136 1.00 81.31 107 SER A C 1
ATOM 842 O O . SER A 1 107 ? 19.920 -13.254 -33.291 1.00 81.31 107 SER A O 1
ATOM 844 N N . PHE A 1 108 ? 20.296 -13.256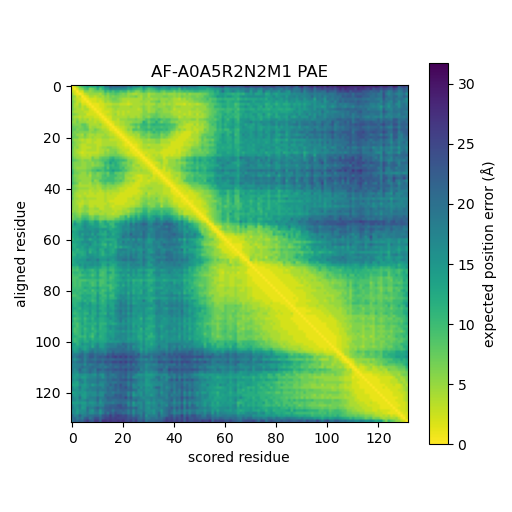 -31.075 1.00 84.25 108 PHE A N 1
ATOM 845 C CA . PHE A 1 108 ? 21.679 -13.712 -31.137 1.00 84.25 108 PHE A CA 1
ATOM 846 C C . PHE A 1 108 ? 21.935 -14.718 -30.018 1.00 84.25 108 PHE A C 1
ATOM 848 O O . PHE A 1 108 ? 21.298 -14.681 -28.966 1.00 84.25 108 PHE A O 1
ATOM 855 N N . GLU A 1 109 ? 22.882 -15.622 -30.240 1.00 83.19 109 GLU A N 1
ATOM 856 C CA . GLU A 1 109 ? 23.245 -16.618 -29.240 1.00 83.19 109 GLU A CA 1
ATOM 857 C C . GLU A 1 109 ? 24.128 -15.970 -28.164 1.00 83.19 109 GLU A C 1
ATOM 859 O O . GLU A 1 109 ? 25.216 -15.456 -28.444 1.00 83.19 109 GLU A O 1
ATOM 864 N N . ALA A 1 110 ? 23.637 -15.942 -26.924 1.00 83.38 110 ALA A N 1
ATOM 865 C CA . ALA A 1 110 ? 24.371 -15.366 -25.807 1.00 83.38 110 ALA A CA 1
ATOM 866 C C . ALA A 1 110 ? 25.519 -16.304 -25.374 1.00 83.38 110 ALA A C 1
ATOM 868 O O . ALA A 1 110 ? 25.297 -17.506 -25.212 1.00 83.38 110 ALA A O 1
ATOM 869 N N . PRO A 1 111 ? 26.741 -15.791 -25.126 1.00 90.00 111 PRO A N 1
ATOM 870 C CA . PRO A 1 111 ? 27.844 -16.612 -24.635 1.00 90.00 111 PRO A CA 1
ATOM 871 C C . PRO A 1 111 ? 27.500 -17.301 -23.309 1.00 90.00 111 PRO A C 1
ATOM 873 O O . PRO A 1 111 ? 27.139 -16.640 -22.335 1.00 90.00 111 PRO A O 1
ATOM 876 N N . SER A 1 112 ? 27.697 -18.618 -23.238 1.00 86.81 112 SER A N 1
ATOM 877 C CA . SER A 1 112 ? 27.344 -19.450 -22.075 1.00 86.81 112 SER A CA 1
ATOM 878 C C . SER A 1 112 ? 27.920 -18.945 -20.749 1.00 86.81 112 SER A C 1
ATOM 880 O O . SER A 1 112 ? 27.219 -18.928 -19.744 1.00 86.81 112 SER A O 1
ATOM 882 N N . LYS A 1 113 ? 29.160 -18.440 -20.751 1.00 91.00 113 LYS A N 1
ATOM 883 C CA . LYS A 1 113 ? 29.804 -17.868 -19.554 1.00 91.00 113 LYS A CA 1
ATOM 884 C C . LYS A 1 113 ? 29.087 -16.632 -19.003 1.00 91.00 113 LYS A C 1
ATOM 886 O O . LYS A 1 113 ? 29.107 -16.414 -17.797 1.00 91.00 113 LYS A O 1
ATOM 891 N N . LEU A 1 114 ? 28.484 -15.809 -19.866 1.00 88.94 114 LEU A N 1
ATOM 892 C CA . LEU A 1 114 ? 27.727 -14.630 -19.431 1.00 88.94 114 LEU A CA 1
ATOM 893 C C . LEU A 1 114 ? 26.363 -15.030 -18.867 1.00 88.94 114 LEU A C 1
ATOM 895 O O . LEU A 1 114 ? 25.938 -14.474 -17.859 1.00 88.94 114 LEU A O 1
ATOM 899 N N . VAL A 1 115 ? 25.716 -16.030 -19.472 1.00 88.94 115 VAL A N 1
ATOM 900 C CA . VAL A 1 115 ? 24.464 -16.600 -18.953 1.00 88.94 115 VAL A CA 1
ATOM 901 C C . VAL A 1 115 ? 24.687 -17.223 -17.575 1.00 88.94 115 VAL A C 1
ATOM 903 O O . VAL A 1 115 ? 23.911 -16.980 -16.658 1.00 88.94 115 VAL A O 1
ATOM 906 N N . GLU A 1 116 ? 25.773 -17.977 -17.405 1.00 90.62 116 GLU A N 1
ATOM 907 C CA . GLU A 1 116 ? 26.139 -18.593 -16.127 1.00 90.62 116 GLU A CA 1
ATOM 908 C C . GLU A 1 116 ? 26.473 -17.545 -15.052 1.00 90.62 116 GLU A C 1
ATOM 910 O O . GLU A 1 116 ? 26.048 -17.677 -13.904 1.00 90.62 116 GLU A O 1
ATOM 915 N N . ALA A 1 117 ? 27.177 -16.467 -15.418 1.00 91.94 117 ALA A N 1
ATOM 916 C CA . ALA A 1 117 ? 27.437 -15.355 -14.507 1.00 91.94 117 ALA A CA 1
ATOM 917 C C . ALA A 1 117 ? 26.133 -14.698 -14.022 1.00 91.94 117 ALA A C 1
ATOM 919 O O . ALA A 1 117 ? 25.975 -14.500 -12.815 1.00 91.94 117 ALA A O 1
ATOM 920 N N . GLU A 1 118 ? 25.180 -14.426 -14.923 1.00 90.94 118 GLU A N 1
ATOM 921 C CA . GLU A 1 118 ? 23.901 -13.832 -14.517 1.00 90.94 118 GLU A CA 1
ATOM 922 C C . GLU A 1 118 ? 22.985 -14.779 -13.763 1.00 90.94 118 GLU A C 1
ATOM 924 O O . GLU A 1 118 ? 22.320 -14.357 -12.815 1.00 90.94 118 GLU A O 1
ATOM 929 N N . PHE A 1 119 ? 23.005 -16.066 -14.097 1.00 91.81 119 PHE A N 1
ATOM 930 C CA . PHE A 1 119 ? 22.328 -17.073 -13.293 1.00 91.81 119 PHE A CA 1
ATOM 931 C C . PHE A 1 119 ? 22.838 -17.052 -11.849 1.00 91.81 119 PHE A C 1
ATOM 933 O O . PHE A 1 119 ? 22.039 -16.969 -10.918 1.00 91.81 119 PHE A O 1
ATOM 940 N N . ASN A 1 120 ? 24.160 -17.059 -11.653 1.00 93.50 120 ASN A N 1
ATOM 941 C CA . ASN A 1 120 ? 24.756 -17.041 -10.319 1.00 93.50 120 ASN A CA 1
ATOM 942 C C . ASN A 1 120 ? 24.420 -15.757 -9.542 1.00 93.50 120 ASN A C 1
ATOM 944 O O . ASN A 1 120 ? 24.153 -15.831 -8.341 1.00 93.50 120 ASN A O 1
ATOM 948 N N . ASN A 1 121 ? 24.373 -14.596 -10.206 1.00 93.00 121 ASN A N 1
ATOM 949 C CA . ASN A 1 121 ? 23.967 -13.334 -9.575 1.00 93.00 121 ASN A CA 1
ATOM 950 C C . ASN A 1 121 ? 22.511 -13.371 -9.091 1.00 93.00 121 ASN A C 1
ATOM 952 O O . ASN A 1 121 ? 22.236 -13.031 -7.935 1.00 93.00 121 ASN A O 1
ATOM 956 N N . ILE A 1 122 ? 21.590 -13.815 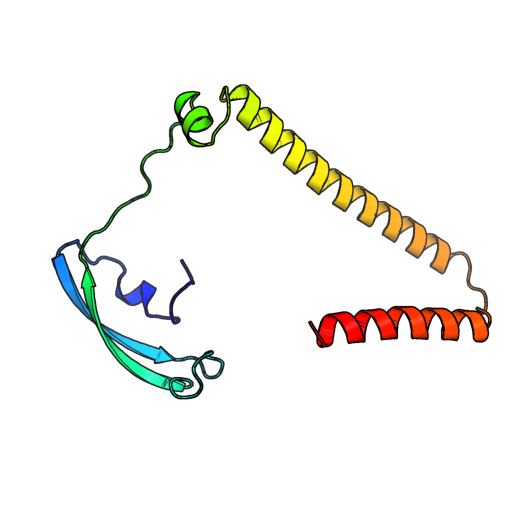-9.951 1.00 92.62 122 ILE A N 1
ATOM 957 C CA . ILE A 1 122 ? 20.163 -13.932 -9.621 1.00 92.62 122 ILE A CA 1
ATOM 958 C C . ILE A 1 122 ? 19.963 -14.977 -8.519 1.00 92.62 122 ILE A C 1
ATOM 960 O O . ILE A 1 122 ? 19.251 -14.722 -7.550 1.00 92.62 122 ILE A O 1
ATOM 964 N N . TRP A 1 123 ? 20.635 -16.125 -8.616 1.00 92.69 123 TRP A N 1
ATOM 965 C CA . TRP A 1 123 ? 20.563 -17.198 -7.625 1.00 92.69 123 TRP A CA 1
ATOM 966 C C . TRP A 1 123 ? 21.049 -16.747 -6.246 1.00 92.69 123 TRP A C 1
ATOM 968 O O . TRP A 1 123 ? 20.394 -16.998 -5.236 1.00 92.69 123 TRP A O 1
ATOM 978 N N . ALA A 1 124 ? 22.163 -16.012 -6.194 1.00 92.88 124 ALA A N 1
ATOM 979 C CA . ALA A 1 124 ? 22.661 -15.441 -4.950 1.00 92.88 124 ALA A CA 1
ATOM 980 C C . ALA A 1 124 ? 21.677 -14.426 -4.343 1.00 92.88 124 ALA A C 1
ATOM 982 O O . ALA A 1 124 ? 21.593 -14.327 -3.122 1.00 92.88 124 ALA A O 1
ATOM 983 N N . GLN A 1 125 ? 20.943 -13.669 -5.166 1.00 90.75 125 GLN A N 1
ATOM 984 C CA . GLN A 1 125 ? 19.909 -12.753 -4.683 1.00 90.75 125 GLN A CA 1
ATOM 985 C C . GLN A 1 125 ? 18.694 -13.495 -4.126 1.00 90.75 125 GLN A C 1
ATOM 987 O O . GLN A 1 125 ? 18.289 -13.208 -3.006 1.00 90.75 125 GLN A O 1
ATOM 992 N N . VAL A 1 126 ? 18.179 -14.489 -4.851 1.00 92.06 126 VAL A N 1
ATOM 993 C CA . VAL A 1 126 ? 17.040 -15.301 -4.399 1.00 92.06 126 VAL A CA 1
ATOM 994 C C . VAL A 1 126 ? 17.349 -16.008 -3.080 1.00 92.06 126 VAL A C 1
ATOM 996 O O . VAL A 1 126 ? 16.515 -15.996 -2.182 1.00 92.06 126 VAL A O 1
ATOM 999 N N . ASN A 1 127 ? 18.549 -16.575 -2.921 1.00 91.69 127 ASN A N 1
ATOM 1000 C CA . ASN A 1 127 ? 18.923 -17.224 -1.660 1.00 91.69 127 ASN A CA 1
ATOM 1001 C C . ASN A 1 127 ? 18.971 -16.238 -0.487 1.00 91.69 127 ASN A C 1
ATOM 1003 O O . ASN A 1 127 ? 18.508 -16.578 0.594 1.00 91.69 127 ASN A O 1
ATOM 1007 N N . ARG A 1 128 ? 19.461 -15.007 -0.696 1.00 91.94 128 ARG A N 1
ATOM 1008 C CA . ARG A 1 128 ? 19.435 -13.971 0.353 1.00 91.94 128 ARG A CA 1
ATOM 1009 C C . ARG A 1 128 ? 18.013 -13.600 0.765 1.00 91.94 128 ARG A C 1
ATOM 1011 O O . ARG A 1 128 ? 17.772 -13.406 1.948 1.00 91.94 128 ARG A O 1
ATOM 1018 N N . ASP A 1 129 ? 17.096 -13.515 -0.195 1.00 87.50 129 ASP A N 1
ATOM 1019 C CA . ASP A 1 129 ? 15.695 -13.173 0.070 1.00 87.50 129 ASP A CA 1
ATOM 1020 C C . ASP A 1 129 ? 14.928 -14.326 0.751 1.00 87.50 129 ASP A C 1
ATOM 1022 O O . ASP A 1 129 ? 13.917 -14.078 1.398 1.00 87.50 129 ASP A O 1
ATOM 1026 N N . LEU A 1 130 ? 15.389 -15.577 0.612 1.00 83.75 130 LEU A N 1
ATOM 1027 C CA . LEU A 1 130 ? 14.824 -16.754 1.293 1.00 83.75 130 LEU A CA 1
ATOM 1028 C C . LEU A 1 130 ? 15.376 -16.964 2.711 1.00 83.75 130 LEU A C 1
ATOM 1030 O O . LEU A 1 130 ? 14.711 -17.591 3.533 1.00 83.75 130 LEU A O 1
ATOM 1034 N N . GLU A 1 131 ? 16.599 -16.504 2.980 1.00 78.44 131 GLU A N 1
ATOM 1035 C CA . GLU A 1 131 ? 17.234 -16.574 4.304 1.00 78.44 131 GLU A CA 1
ATOM 1036 C C . GLU A 1 131 ? 16.802 -15.431 5.247 1.00 78.44 131 GLU A C 1
ATOM 1038 O O . GLU A 1 131 ? 17.035 -15.530 6.454 1.00 78.44 131 GLU A O 1
ATOM 1043 N N . ALA A 1 132 ? 16.195 -14.366 4.708 1.00 58.84 132 ALA A N 1
ATOM 1044 C CA . ALA A 1 132 ? 15.689 -13.196 5.435 1.00 58.84 132 ALA A CA 1
ATOM 1045 C C . ALA A 1 132 ? 14.224 -13.357 5.878 1.00 58.84 132 ALA A C 1
ATOM 1047 O O . ALA A 1 132 ? 13.908 -12.879 6.993 1.00 58.84 132 ALA A O 1
#

Secondary structure (DSSP, 8-state):
--SSPTTHHHHTTTPPTT-EEEEEEEPPTT-SSTTTTT-EEEEEEE----PPPP----SHHHHHHTT-S-HHHHHHHHHHHHHHHHHHHHHHHHHHHHHHHHHHH---PPPHHHHHHHHHHHHHHHHHHHH-

Radius of gyration: 26.46 Å; Cα contacts (8 Å, |Δi|>4): 97; chains: 1; bounding box: 56×50×59 Å